Protein AF-A0A3D4W5I2-F1 (afdb_monomer_lite)

Foldseek 3Di:
DPPDDDDDDDDADWPDDWDWDQDPPRDIDIDTDGDD

pLDDT: mean 87.46, std 10.05, range [48.84, 94.25]

Radius of gyration: 14.38 Å; chains: 1; bounding box: 24×30×30 Å

Structure (mmCIF, N/CA/C/O backbone):
data_AF-A0A3D4W5I2-F1
#
_entry.id   AF-A0A3D4W5I2-F1
#
loop_
_atom_site.group_PDB
_atom_site.id
_atom_site.type_symbol
_atom_site.label_atom_id
_atom_site.label_alt_id
_atom_site.label_comp_id
_atom_site.label_asym_id
_atom_site.label_entity_id
_atom_site.label_seq_id
_atom_site.pdbx_PDB_ins_code
_atom_site.Cartn_x
_atom_site.Cartn_y
_atom_site.Cartn_z
_atom_site.occupancy
_atom_site.B_iso_or_equiv
_atom_site.auth_seq_id
_atom_site.auth_comp_id
_atom_site.auth_asym_id
_atom_site.auth_atom_id
_atom_site.pdbx_PDB_model_num
ATOM 1 N N . MET A 1 1 ? -14.257 12.571 23.647 1.00 48.84 1 MET A N 1
ATOM 2 C CA . MET A 1 1 ? -14.586 12.492 22.209 1.00 48.84 1 MET A CA 1
ATOM 3 C C . MET A 1 1 ? -13.460 13.174 21.438 1.00 48.84 1 MET A C 1
ATOM 5 O O . MET A 1 1 ? -13.550 14.361 21.170 1.00 48.84 1 MET A O 1
ATOM 9 N N . ASN A 1 2 ? -12.358 12.468 21.168 1.00 55.59 2 ASN A N 1
ATOM 10 C CA . ASN A 1 2 ? -11.238 13.032 20.406 1.00 55.59 2 ASN A CA 1
ATOM 11 C C . ASN A 1 2 ? -11.400 12.603 18.951 1.00 55.59 2 ASN A C 1
ATOM 13 O O . ASN A 1 2 ? -10.984 11.513 18.570 1.00 55.59 2 ASN A O 1
ATOM 17 N N . ASN A 1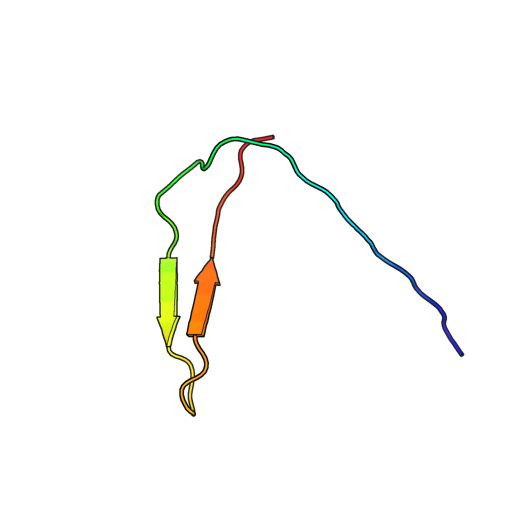 3 ? -12.072 13.442 18.167 1.00 72.56 3 ASN A N 1
ATOM 18 C CA . ASN A 1 3 ? -12.399 13.184 16.768 1.00 72.56 3 ASN A CA 1
ATOM 19 C C . ASN A 1 3 ? -11.180 13.445 15.861 1.00 72.56 3 ASN A C 1
ATOM 21 O O . ASN A 1 3 ? -11.205 14.328 15.003 1.00 72.56 3 ASN A O 1
ATOM 25 N N . LEU A 1 4 ? -10.079 12.727 16.105 1.00 79.62 4 LEU A N 1
ATOM 26 C CA . LEU A 1 4 ? -8.870 12.845 15.299 1.00 79.62 4 LEU A CA 1
ATOM 27 C C . LEU A 1 4 ? -9.063 12.074 13.989 1.00 79.62 4 LEU A C 1
ATOM 29 O O . LEU A 1 4 ? -8.901 10.857 13.940 1.00 79.62 4 LEU A O 1
ATOM 33 N N . ASN A 1 5 ? -9.403 12.804 12.931 1.00 84.38 5 ASN A N 1
ATOM 34 C CA . ASN A 1 5 ? -9.475 12.269 11.577 1.00 84.38 5 ASN A CA 1
ATOM 35 C C . ASN A 1 5 ? -8.113 12.432 10.894 1.00 84.38 5 ASN A C 1
ATOM 37 O O . ASN A 1 5 ? -7.680 13.556 10.644 1.00 84.38 5 ASN A O 1
ATOM 41 N N . ASN A 1 6 ? -7.453 11.315 10.584 1.00 84.00 6 ASN A N 1
ATOM 42 C CA . ASN A 1 6 ? -6.224 11.293 9.794 1.00 84.00 6 ASN A CA 1
ATOM 43 C C . ASN A 1 6 ? -6.458 10.476 8.516 1.00 84.00 6 ASN A C 1
ATOM 45 O O . ASN A 1 6 ? -6.525 9.248 8.562 1.00 84.00 6 ASN A O 1
ATOM 49 N N . THR A 1 7 ? -6.603 11.181 7.393 1.00 92.25 7 THR A N 1
ATOM 50 C CA . THR A 1 7 ? -6.823 10.602 6.064 1.00 92.25 7 THR A CA 1
ATOM 51 C C . THR A 1 7 ? -5.673 11.012 5.157 1.00 92.25 7 THR A C 1
ATOM 53 O O . THR A 1 7 ? -5.392 12.201 5.016 1.00 92.25 7 THR A O 1
ATOM 56 N N . VAL A 1 8 ? -5.028 10.036 4.519 1.00 91.31 8 VAL A N 1
ATOM 57 C CA . VAL A 1 8 ? -3.899 10.262 3.610 1.00 91.31 8 VAL A CA 1
ATOM 58 C C . VAL A 1 8 ? -4.174 9.568 2.280 1.00 91.31 8 VAL A C 1
ATOM 60 O O . VAL A 1 8 ? -4.594 8.413 2.253 1.00 91.31 8 VAL A O 1
ATOM 63 N N . GLN A 1 9 ? -3.903 10.269 1.179 1.00 93.94 9 GLN A N 1
ATOM 64 C CA . GLN A 1 9 ? -3.954 9.742 -0.182 1.00 93.94 9 GLN A CA 1
ATOM 65 C C . GLN A 1 9 ? -2.565 9.869 -0.810 1.00 93.94 9 GLN A C 1
ATOM 67 O O . GLN A 1 9 ? -1.993 10.955 -0.827 1.00 93.94 9 GLN A O 1
ATOM 72 N N . LEU A 1 10 ? -2.029 8.761 -1.321 1.00 90.44 10 LEU A N 1
ATOM 73 C CA . LEU A 1 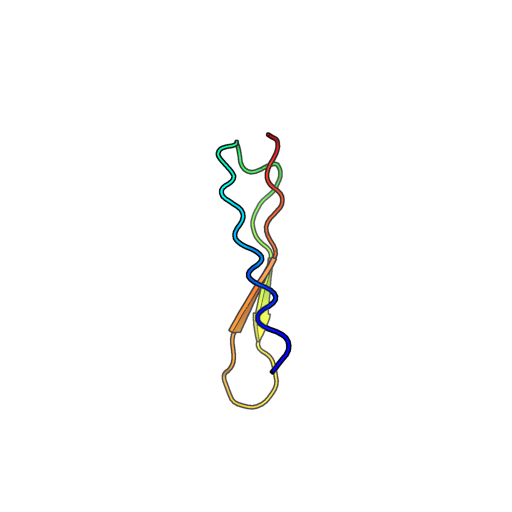10 ? -0.716 8.703 -1.966 1.00 90.44 10 LEU A CA 1
ATOM 74 C C . LEU A 1 10 ? -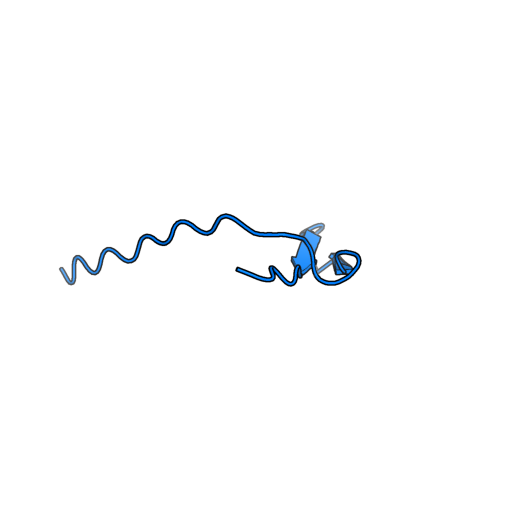0.871 8.123 -3.376 1.00 90.44 10 LEU A C 1
ATOM 76 O O . LEU A 1 10 ? -1.560 7.120 -3.557 1.00 90.44 10 LEU A O 1
ATOM 80 N N . ILE A 1 11 ? -0.218 8.741 -4.360 1.00 93.19 11 ILE A N 1
ATOM 81 C CA . ILE A 1 11 ? -0.123 8.253 -5.742 1.00 93.19 11 ILE A CA 1
ATOM 82 C C . ILE A 1 11 ? 1.361 8.198 -6.082 1.00 93.19 11 ILE A C 1
ATOM 84 O O . ILE A 1 11 ? 2.059 9.198 -5.955 1.00 93.19 11 ILE A O 1
ATOM 88 N N . GLY A 1 12 ? 1.849 7.032 -6.486 1.00 91.44 12 GLY A N 1
ATOM 89 C CA . GLY A 1 12 ? 3.270 6.820 -6.718 1.00 91.44 12 GLY A CA 1
ATOM 90 C C . GLY A 1 12 ? 3.544 5.471 -7.361 1.00 91.44 12 GLY A C 1
ATOM 91 O O . GLY A 1 12 ? 2.627 4.696 -7.640 1.00 91.44 12 GLY A O 1
ATOM 92 N N . ARG A 1 13 ? 4.821 5.186 -7.605 1.00 92.94 13 ARG A N 1
ATOM 93 C CA . ARG A 1 13 ? 5.271 3.910 -8.177 1.00 92.94 13 ARG A CA 1
AT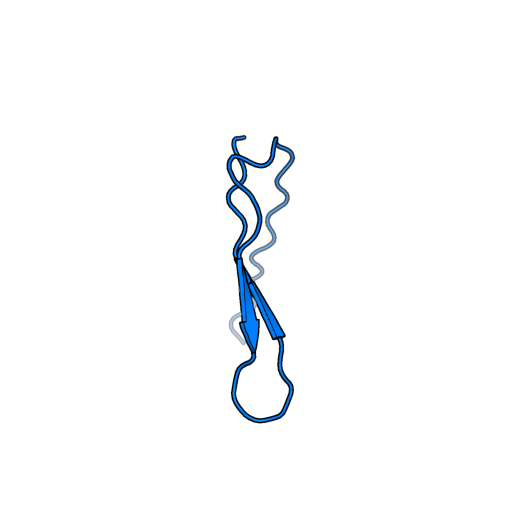OM 94 C C . ARG A 1 13 ? 5.670 2.953 -7.060 1.00 92.94 13 ARG A C 1
ATOM 96 O O . ARG A 1 13 ? 6.223 3.379 -6.049 1.0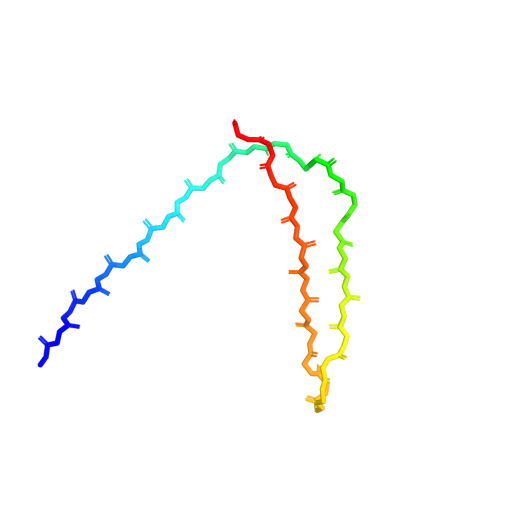0 92.94 13 ARG A O 1
ATOM 103 N N . LEU A 1 14 ? 5.426 1.657 -7.238 1.00 92.50 14 LEU A N 1
ATOM 104 C CA . LEU A 1 14 ? 5.953 0.649 -6.317 1.00 92.50 14 LEU A CA 1
ATOM 105 C C . LEU A 1 14 ? 7.481 0.617 -6.421 1.00 92.50 14 LEU A C 1
ATOM 107 O O . LEU A 1 14 ? 8.030 0.441 -7.505 1.00 92.50 14 LEU A O 1
ATOM 111 N N . GLY A 1 15 ? 8.161 0.818 -5.293 1.00 89.88 15 GLY A N 1
ATOM 112 C CA . GLY A 1 15 ? 9.625 0.827 -5.223 1.00 89.88 15 GLY A CA 1
ATOM 113 C C . GLY A 1 15 ? 10.250 -0.563 -5.067 1.00 89.88 15 GLY A C 1
ATOM 114 O O . GLY A 1 15 ? 11.464 -0.700 -5.162 1.00 89.88 15 GLY A O 1
ATOM 115 N N . ALA A 1 16 ? 9.440 -1.577 -4.775 1.00 91.56 16 ALA A N 1
ATOM 116 C CA . ALA A 1 16 ? 9.832 -2.978 -4.675 1.00 91.56 16 ALA A CA 1
ATOM 117 C C . ALA A 1 16 ? 8.581 -3.859 -4.762 1.00 91.56 16 ALA A C 1
ATOM 119 O O . ALA A 1 16 ? 7.460 -3.362 -4.590 1.00 91.56 16 ALA A O 1
ATOM 120 N N . ASP A 1 17 ? 8.783 -5.161 -4.946 1.00 92.69 17 ASP A N 1
ATOM 121 C CA . ASP A 1 17 ? 7.699 -6.130 -4.849 1.00 92.69 17 ASP A CA 1
ATOM 122 C C . ASP A 1 17 ? 7.085 -6.133 -3.435 1.00 92.69 17 ASP A C 1
ATOM 124 O O . ASP A 1 17 ? 7.800 -6.012 -2.431 1.00 92.69 17 ASP A O 1
ATOM 128 N N . PRO A 1 18 ? 5.751 -6.237 -3.327 1.00 91.94 18 PRO A N 1
ATOM 129 C CA . PRO A 1 18 ? 5.056 -6.230 -2.050 1.00 91.94 18 PRO A CA 1
ATOM 130 C C . PRO A 1 18 ? 5.330 -7.515 -1.256 1.00 91.94 18 PRO A C 1
ATOM 132 O O . PRO A 1 18 ? 5.242 -8.624 -1.775 1.00 91.94 18 PRO A O 1
ATOM 135 N N . GLU A 1 19 ? 5.606 -7.379 0.042 1.00 92.50 19 GLU A N 1
ATOM 136 C CA . GLU A 1 19 ? 5.800 -8.527 0.933 1.00 92.50 19 GLU A CA 1
ATOM 137 C C . GLU A 1 19 ? 4.476 -8.922 1.586 1.00 92.50 19 GLU A C 1
ATOM 139 O O . GLU A 1 19 ? 3.870 -8.107 2.285 1.00 92.50 19 GLU A O 1
ATOM 144 N N . VAL A 1 20 ? 4.054 -10.177 1.420 1.00 93.50 20 VAL A N 1
ATOM 145 C CA . VAL A 1 20 ? 2.825 -10.713 2.025 1.00 93.50 20 VAL A CA 1
ATOM 146 C C . VAL A 1 20 ? 3.172 -11.687 3.148 1.00 93.50 20 VAL A C 1
ATOM 148 O O . VAL A 1 20 ? 3.932 -12.632 2.956 1.00 93.50 20 VAL A O 1
ATOM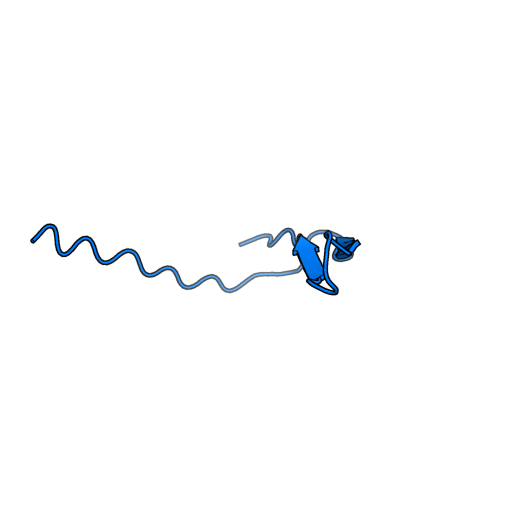 151 N N . LYS A 1 21 ? 2.595 -11.471 4.332 1.00 92.81 21 LYS A N 1
ATOM 152 C CA . LYS A 1 21 ? 2.764 -12.319 5.519 1.00 92.81 21 LYS A CA 1
ATOM 153 C C . LYS A 1 21 ? 1.417 -12.784 6.049 1.00 92.81 21 LYS A C 1
ATOM 155 O O . LYS A 1 21 ? 0.477 -11.996 6.136 1.00 92.81 21 LYS A O 1
ATOM 160 N N . THR A 1 22 ? 1.351 -14.042 6.473 1.00 93.25 22 THR A N 1
ATOM 161 C CA . THR A 1 22 ? 0.197 -14.588 7.198 1.00 93.25 22 THR A CA 1
ATOM 162 C C . THR A 1 22 ? 0.445 -14.476 8.701 1.00 93.25 22 THR A C 1
ATOM 164 O O . THR A 1 22 ? 1.425 -14.998 9.228 1.00 93.25 22 THR A O 1
ATOM 167 N N . LEU A 1 23 ? -0.430 -13.755 9.391 1.00 88.75 23 LEU A N 1
ATOM 168 C CA . LEU A 1 23 ? -0.503 -13.655 10.843 1.00 88.75 23 LEU A CA 1
ATOM 169 C C . LEU A 1 23 ? -1.362 -14.795 11.413 1.00 88.75 23 LEU A C 1
ATOM 171 O O . LEU A 1 23 ? -2.088 -15.479 10.694 1.00 88.75 23 LEU A O 1
ATOM 175 N N . LYS A 1 24 ? -1.319 -14.977 12.738 1.00 85.88 24 LYS A N 1
ATOM 176 C CA . LYS A 1 24 ? -2.158 -15.963 13.438 1.00 85.88 24 LYS A CA 1
ATOM 177 C C . LYS A 1 24 ? -3.651 -15.745 13.132 1.00 85.88 24 LYS A C 1
ATOM 179 O O . LYS A 1 24 ? -4.152 -14.622 13.247 1.00 85.88 24 LYS A O 1
ATOM 184 N N . GLY A 1 25 ? -4.351 -16.836 12.812 1.00 82.81 25 GLY A N 1
ATOM 185 C CA . GLY A 1 25 ? -5.793 -16.845 12.539 1.00 82.81 25 GLY A CA 1
ATOM 186 C C . GLY A 1 25 ? -6.165 -16.305 11.156 1.00 82.81 25 GLY A C 1
ATOM 187 O O . GLY A 1 25 ? -7.006 -15.418 11.073 1.00 82.81 25 GLY A O 1
ATOM 188 N N . ASP A 1 26 ? -5.496 -16.786 10.100 1.00 84.25 26 ASP A N 1
ATOM 189 C CA . ASP A 1 26 ? -5.771 -16.501 8.675 1.00 84.25 26 ASP A CA 1
ATOM 190 C C . ASP A 1 26 ? -5.709 -15.035 8.215 1.00 84.25 26 ASP A C 1
ATOM 192 O O . ASP A 1 26 ? -5.978 -14.714 7.054 1.00 84.25 26 ASP A O 1
ATOM 196 N N . ARG A 1 27 ? -5.270 -14.117 9.077 1.00 91.25 27 ARG A N 1
ATOM 197 C CA . ARG A 1 27 ? -5.081 -12.713 8.702 1.00 91.25 27 ARG A CA 1
ATOM 198 C C . ARG A 1 27 ? -3.847 -12.554 7.822 1.00 91.25 27 ARG A C 1
ATOM 200 O O . ARG A 1 27 ? -2.755 -12.939 8.218 1.00 91.25 27 ARG A O 1
ATOM 207 N N . ARG A 1 28 ? -3.992 -11.926 6.656 1.00 93.25 28 ARG A N 1
ATOM 208 C CA . ARG A 1 28 ? -2.873 -11.601 5.757 1.00 93.25 28 ARG A CA 1
ATOM 209 C C . ARG A 1 28 ? -2.554 -10.111 5.830 1.00 93.25 28 ARG A C 1
ATOM 211 O O . ARG A 1 28 ? -3.461 -9.287 5.852 1.00 93.25 28 ARG A O 1
ATOM 218 N N . VAL A 1 29 ? -1.270 -9.773 5.860 1.00 93.50 29 VAL A N 1
ATOM 219 C CA . VAL A 1 29 ? -0.767 -8.394 5.818 1.00 93.50 29 VAL A CA 1
ATOM 220 C C . VAL A 1 29 ? 0.175 -8.252 4.637 1.00 93.50 29 VAL A C 1
ATOM 222 O O . VAL A 1 29 ? 1.073 -9.074 4.468 1.00 93.50 29 VAL A O 1
ATOM 225 N N . ALA A 1 30 ? -0.020 -7.197 3.848 1.00 94.25 30 ALA A N 1
ATOM 226 C CA . ALA A 1 30 ? 0.874 -6.814 2.765 1.00 94.25 30 ALA A CA 1
ATOM 227 C C . ALA A 1 30 ? 1.638 -5.537 3.141 1.00 94.25 30 ALA A C 1
ATOM 229 O O . ALA A 1 30 ? 1.040 -4.559 3.590 1.00 94.25 30 ALA A O 1
ATOM 230 N N . ARG A 1 31 ? 2.958 -5.533 2.947 1.00 93.56 31 ARG A N 1
ATOM 231 C CA . ARG A 1 31 ? 3.818 -4.356 3.108 1.00 93.56 31 ARG A CA 1
ATOM 232 C C . ARG A 1 31 ? 4.322 -3.913 1.744 1.00 93.56 31 ARG A C 1
ATOM 234 O O . ARG A 1 31 ? 4.991 -4.675 1.054 1.00 93.56 31 ARG A O 1
ATOM 241 N N . MET A 1 32 ? 4.035 -2.663 1.393 1.00 93.88 32 MET A N 1
ATOM 242 C CA . MET A 1 32 ? 4.400 -2.062 0.110 1.00 93.88 32 MET A CA 1
ATOM 243 C C . MET A 1 32 ? 5.198 -0.781 0.336 1.00 93.88 32 MET A C 1
ATOM 245 O O . MET A 1 32 ? 4.991 -0.085 1.330 1.00 93.88 32 MET A O 1
ATOM 249 N N . ARG A 1 33 ? 6.116 -0.474 -0.582 1.00 91.88 33 ARG A N 1
ATOM 250 C CA . ARG A 1 33 ? 6.861 0.790 -0.608 1.00 91.88 33 ARG A CA 1
ATOM 251 C C . ARG A 1 33 ? 6.422 1.578 -1.833 1.00 91.88 33 ARG A C 1
ATOM 253 O O . ARG A 1 33 ? 6.533 1.065 -2.943 1.00 91.88 33 ARG A O 1
ATOM 260 N N . LEU A 1 34 ? 5.935 2.798 -1.626 1.00 91.88 34 LEU A N 1
ATOM 261 C CA . LEU A 1 34 ? 5.543 3.712 -2.696 1.00 91.88 34 LEU A CA 1
ATOM 262 C C . LEU A 1 34 ? 6.569 4.841 -2.783 1.00 91.88 34 LEU A C 1
ATOM 264 O O . LEU A 1 34 ? 6.824 5.516 -1.789 1.00 91.88 34 LEU A O 1
ATOM 268 N N . ALA A 1 35 ? 7.157 5.017 -3.963 1.00 87.38 35 ALA A N 1
ATOM 269 C CA . ALA A 1 35 ? 7.914 6.205 -4.321 1.00 87.38 35 ALA A CA 1
ATOM 270 C C . ALA A 1 35 ? 6.924 7.246 -4.859 1.00 87.38 35 ALA A C 1
ATOM 272 O O . ALA A 1 35 ? 6.326 7.037 -5.920 1.00 87.38 35 ALA A O 1
ATOM 273 N N . THR A 1 36 ? 6.719 8.308 -4.084 1.00 75.06 36 THR A N 1
ATOM 274 C CA . THR A 1 36 ? 5.894 9.479 -4.418 1.00 75.06 36 THR A CA 1
ATOM 275 C C . THR A 1 36 ? 6.772 10.644 -4.823 1.00 75.06 36 THR A C 1
ATOM 277 O O . THR A 1 36 ? 7.793 10.833 -4.123 1.00 75.06 36 THR A O 1
#

Sequence (36 aa):
MNNLNNTVQLIGRLGADPEVKTLKGDRRVARMRLAT

Secondary structure (DSSP, 8-state):
------------EESSPPEEEEPSSS-EEEE--EE-